Protein AF-A0A965LM22-F1 (afdb_monomer_lite)

Secondary structure (DSSP, 8-state):
-HHHHHHHTT-EEEEEEEEEGGGEEEEEEEEE-

Sequence (33 aa):
TLLHELRRRGGGLGAAALCGGGGQGDALIVRAI

Structure (mmCIF, N/CA/C/O backbone):
data_AF-A0A965LM22-F1
#
_entry.id   AF-A0A965LM22-F1
#
loop_
_atom_site.group_PDB
_atom_site.id
_atom_site.type_symbol
_atom_site.label_atom_id
_atom_site.label_alt_id
_atom_site.label_comp_id
_atom_site.label_asym_id
_atom_site.label_entity_id
_atom_site.label_seq_id
_atom_site.pdbx_PDB_ins_code
_atom_site.Cartn_x
_atom_site.Cartn_y
_atom_site.Cartn_z
_atom_site.occupancy
_atom_site.B_iso_or_equiv
_atom_site.auth_seq_id
_atom_site.auth_comp_id
_atom_site.auth_asym_id
_atom_site.auth_atom_id
_atom_site.pdbx_PDB_model_num
ATOM 1 N N . THR A 1 1 ? 0.145 -6.070 8.137 1.00 86.12 1 THR A N 1
ATOM 2 C CA . THR A 1 1 ? -0.102 -5.417 6.820 1.00 86.12 1 THR A CA 1
ATOM 3 C C . THR A 1 1 ? -0.932 -4.147 7.007 1.00 86.12 1 THR A C 1
ATOM 5 O O . THR A 1 1 ? -1.741 -4.147 7.927 1.00 86.12 1 THR A O 1
ATOM 8 N N . LEU A 1 2 ? -0.756 -3.092 6.182 1.00 97.75 2 LEU A N 1
ATOM 9 C CA . LEU A 1 2 ? -1.215 -1.690 6.394 1.00 97.75 2 LEU A CA 1
ATOM 10 C C . LEU A 1 2 ? -2.532 -1.514 7.180 1.00 97.75 2 LEU A C 1
ATOM 12 O O . LEU A 1 2 ? -2.511 -0.907 8.245 1.00 97.75 2 LEU A O 1
ATOM 16 N N . LEU A 1 3 ? -3.661 -2.044 6.693 1.00 97.38 3 LEU A N 1
ATOM 17 C CA . LEU A 1 3 ? -4.979 -1.824 7.313 1.00 97.38 3 LEU A CA 1
ATOM 18 C C . LEU A 1 3 ? -5.072 -2.364 8.752 1.00 97.38 3 LEU A C 1
ATOM 20 O O . LEU A 1 3 ? -5.644 -1.711 9.622 1.00 97.38 3 LEU A O 1
ATOM 24 N N . HIS A 1 4 ? -4.467 -3.526 9.017 1.00 97.69 4 HIS A N 1
ATOM 25 C CA . HIS A 1 4 ? -4.382 -4.099 10.366 1.00 97.69 4 HIS A CA 1
ATOM 26 C C . HIS A 1 4 ? -3.585 -3.182 11.304 1.00 97.69 4 HIS A C 1
ATOM 28 O O . HIS A 1 4 ? -3.944 -3.007 12.464 1.00 97.69 4 HIS A O 1
ATOM 34 N N . GLU A 1 5 ? -2.547 -2.543 10.767 1.00 98.00 5 GLU A N 1
ATOM 35 C CA . GLU A 1 5 ? -1.654 -1.647 11.500 1.00 98.00 5 GLU A CA 1
ATOM 36 C C . GLU A 1 5 ? -2.264 -0.283 11.779 1.00 98.00 5 GLU A C 1
ATOM 38 O O . GLU A 1 5 ? -2.070 0.253 12.868 1.00 98.00 5 GLU A O 1
ATOM 43 N N . LEU A 1 6 ? -3.053 0.246 10.846 1.00 97.94 6 LEU A N 1
ATOM 44 C CA . LEU A 1 6 ? -3.868 1.429 11.093 1.00 97.94 6 LEU A CA 1
ATOM 45 C C . LEU A 1 6 ? -4.909 1.142 12.179 1.00 97.94 6 LEU A C 1
ATOM 47 O O . LEU A 1 6 ? -5.000 1.898 13.138 1.00 97.94 6 LEU A O 1
ATOM 51 N N . ARG A 1 7 ? -5.620 0.008 12.111 1.00 97.00 7 ARG A N 1
ATOM 52 C CA . ARG A 1 7 ? -6.576 -0.387 13.161 1.00 97.00 7 ARG A CA 1
ATOM 53 C C . ARG A 1 7 ? -5.918 -0.556 14.533 1.00 97.00 7 ARG A C 1
ATOM 55 O O . ARG A 1 7 ? -6.419 0.002 15.502 1.00 97.00 7 ARG A O 1
ATOM 62 N N . ARG A 1 8 ? -4.765 -1.235 14.622 1.00 97.94 8 ARG A N 1
ATOM 63 C CA . ARG A 1 8 ? -3.996 -1.370 15.878 1.00 97.94 8 ARG A CA 1
ATOM 64 C C . ARG A 1 8 ? -3.628 -0.017 16.494 1.00 97.94 8 ARG A C 1
ATOM 66 O O . ARG A 1 8 ? -3.538 0.091 17.711 1.00 97.94 8 ARG A O 1
ATOM 73 N N . ARG A 1 9 ? -3.388 1.000 15.664 1.00 97.25 9 ARG A N 1
ATOM 74 C CA . ARG A 1 9 ? -3.014 2.360 16.085 1.00 97.25 9 ARG A CA 1
ATOM 75 C C . ARG A 1 9 ? -4.215 3.263 16.400 1.00 97.25 9 ARG A C 1
ATOM 77 O O . ARG A 1 9 ? -4.002 4.435 16.688 1.00 97.25 9 ARG A O 1
ATOM 84 N N . GLY A 1 10 ? -5.444 2.742 16.366 1.00 97.75 10 GLY A N 1
ATOM 85 C CA . GLY A 1 10 ? -6.659 3.527 16.612 1.00 97.75 10 GLY A CA 1
ATOM 86 C C . GLY A 1 10 ? -7.230 4.205 15.364 1.00 97.75 10 GLY A C 1
ATOM 87 O O . GLY A 1 10 ? -7.911 5.219 15.471 1.00 97.75 10 GLY A O 1
ATOM 88 N N . GLY A 1 11 ? -6.944 3.662 14.180 1.00 97.00 11 GLY A N 1
ATOM 89 C CA . GLY A 1 11 ? -7.404 4.189 12.899 1.00 97.00 11 GLY A CA 1
ATOM 90 C C . GLY A 1 11 ? -6.410 5.162 12.263 1.00 97.00 11 GLY A C 1
ATOM 91 O O . GLY A 1 11 ? -5.240 5.241 12.640 1.00 97.00 11 GLY A O 1
ATOM 92 N N . GLY A 1 12 ? -6.868 5.880 11.240 1.00 97.88 12 GLY A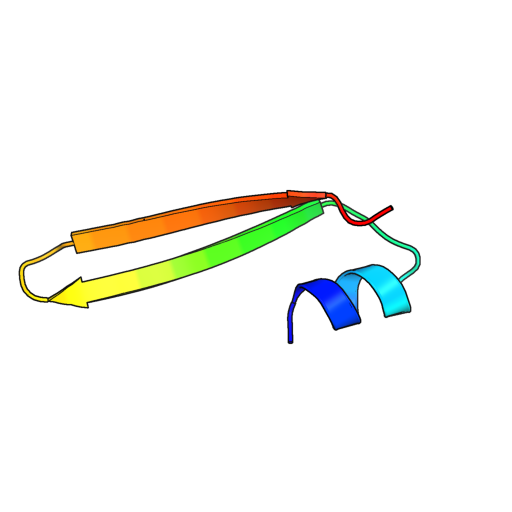 N 1
ATOM 93 C CA . GLY A 1 12 ? -6.083 6.908 10.555 1.00 97.88 12 GLY A CA 1
ATOM 94 C C . GLY A 1 12 ? -6.046 6.758 9.037 1.00 97.88 12 GLY A C 1
ATOM 95 O O . GLY A 1 12 ? -6.757 5.941 8.449 1.00 97.88 12 GLY A O 1
ATOM 96 N N . LEU A 1 13 ? -5.226 7.596 8.402 1.00 98.12 13 LEU A N 1
ATOM 97 C CA . LEU A 1 13 ? -5.014 7.607 6.956 1.00 98.12 13 LEU A CA 1
ATOM 98 C C . LEU A 1 13 ? -3.730 6.843 6.617 1.00 98.12 13 LEU A C 1
ATOM 100 O O . LEU A 1 13 ? -2.711 7.021 7.281 1.00 98.12 13 LEU A O 1
ATOM 104 N N . GLY A 1 14 ? -3.761 6.027 5.568 1.00 97.88 14 GLY A N 1
ATOM 105 C CA . GLY A 1 14 ? -2.568 5.379 5.034 1.00 97.88 14 GLY A CA 1
ATOM 106 C C . GLY A 1 14 ? -2.603 5.272 3.519 1.00 97.88 14 GLY A C 1
ATOM 107 O O . GLY A 1 14 ? -3.662 5.373 2.900 1.00 97.88 14 GLY A O 1
ATOM 108 N N . ALA A 1 15 ? -1.429 5.051 2.938 1.00 98.19 15 ALA A N 1
ATOM 109 C CA . ALA A 1 15 ? -1.249 4.849 1.510 1.00 98.19 15 ALA A CA 1
ATOM 110 C C . ALA A 1 15 ? -0.645 3.467 1.254 1.00 98.19 15 ALA A C 1
ATOM 112 O O . ALA A 1 15 ? 0.225 3.014 2.003 1.00 98.19 15 ALA A O 1
ATOM 113 N N . ALA A 1 16 ? -1.096 2.813 0.190 1.00 97.94 16 ALA A N 1
ATOM 114 C CA . ALA A 1 16 ? -0.441 1.642 -0.375 1.00 97.94 16 ALA A CA 1
ATOM 115 C C . ALA A 1 16 ? -0.170 1.895 -1.857 1.00 97.94 16 ALA A C 1
ATOM 117 O O . ALA A 1 16 ? -0.984 2.520 -2.536 1.00 97.94 16 ALA A O 1
ATOM 118 N N . ALA A 1 17 ? 0.965 1.402 -2.340 1.00 97.94 17 ALA A N 1
ATOM 119 C CA . ALA A 1 17 ? 1.341 1.473 -3.741 1.00 97.94 17 ALA A CA 1
ATOM 120 C C . ALA A 1 17 ? 1.898 0.127 -4.202 1.00 97.94 17 ALA A C 1
ATOM 122 O O . ALA A 1 17 ? 2.483 -0.616 -3.408 1.00 97.94 17 ALA A O 1
ATOM 123 N N . LEU A 1 18 ? 1.711 -0.161 -5.484 1.00 97.94 18 LEU A N 1
ATOM 124 C CA . LEU A 1 18 ? 2.208 -1.347 -6.162 1.00 97.94 18 LEU A CA 1
ATOM 125 C C . LEU A 1 18 ? 2.924 -0.919 -7.442 1.00 97.94 18 LEU A C 1
ATOM 127 O O . LEU A 1 18 ? 2.414 -0.084 -8.186 1.00 97.94 18 LEU A O 1
ATOM 131 N N . CYS A 1 19 ? 4.090 -1.505 -7.709 1.00 97.19 19 CYS A N 1
ATOM 132 C CA . CYS A 1 19 ? 4.741 -1.377 -9.007 1.00 97.19 19 CYS A CA 1
ATOM 133 C C . CYS A 1 19 ? 4.290 -2.500 -9.951 1.00 97.19 19 CYS A C 1
ATOM 135 O O . CYS A 1 19 ? 4.083 -3.640 -9.534 1.00 97.19 19 CYS A O 1
ATOM 137 N N . GLY A 1 20 ? 4.166 -2.170 -11.234 1.00 96.44 20 GLY A N 1
ATOM 138 C CA . GLY A 1 20 ? 3.893 -3.111 -12.315 1.00 96.44 20 GLY A CA 1
ATOM 139 C C . GLY A 1 20 ? 4.962 -3.030 -13.405 1.00 96.44 20 GLY A C 1
ATOM 140 O O . GLY A 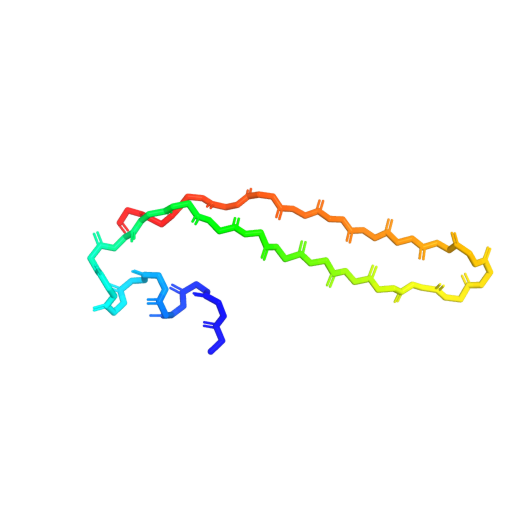1 20 ? 5.638 -2.013 -13.576 1.00 96.44 20 GLY A O 1
ATOM 141 N N . GLY A 1 21 ? 5.129 -4.110 -14.170 1.00 97.94 21 GLY A N 1
ATOM 142 C CA . GLY A 1 21 ? 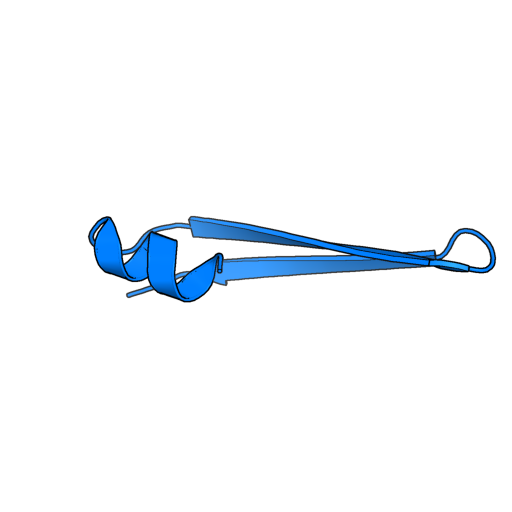6.030 -4.122 -15.326 1.00 97.94 21 GLY A CA 1
ATOM 143 C C . GLY A 1 21 ? 5.639 -3.083 -16.389 1.00 97.94 21 GLY A C 1
ATOM 144 O O . GLY A 1 21 ? 4.480 -2.678 -16.484 1.00 97.94 21 GLY A O 1
ATOM 145 N N . GLY A 1 22 ? 6.607 -2.650 -17.202 1.00 97.38 22 GLY A N 1
ATOM 146 C CA . GLY A 1 22 ? 6.367 -1.673 -18.274 1.00 97.38 22 GLY A CA 1
ATOM 147 C C . GLY A 1 22 ? 6.171 -0.229 -17.795 1.00 97.38 22 GLY A C 1
ATOM 148 O O . GLY A 1 22 ? 5.622 0.579 -18.534 1.00 97.38 22 GLY A O 1
ATOM 149 N N . GLY A 1 23 ? 6.603 0.098 -16.572 1.00 96.69 23 GLY A N 1
ATOM 150 C CA . GLY A 1 23 ? 6.492 1.449 -16.008 1.00 96.69 23 GLY A CA 1
ATOM 151 C C . GLY A 1 23 ? 5.128 1.767 -15.389 1.00 96.69 23 GLY A C 1
ATOM 152 O O . GLY A 1 23 ? 4.786 2.935 -15.238 1.00 96.69 23 GLY A O 1
ATOM 153 N N . GLN A 1 24 ? 4.347 0.745 -15.042 1.00 97.88 24 GLN A N 1
ATOM 154 C CA . GLN A 1 24 ? 3.027 0.900 -14.434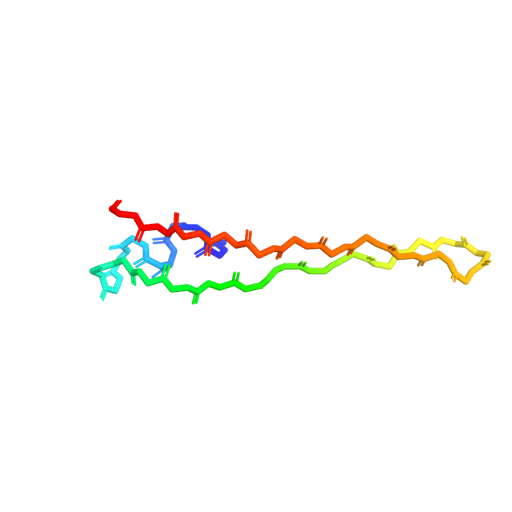 1.00 97.88 24 GLN A CA 1
ATOM 155 C C . GLN A 1 24 ? 3.110 0.978 -12.909 1.00 97.88 24 GLN A C 1
ATOM 157 O O . GLN A 1 24 ? 4.064 0.508 -12.281 1.00 97.88 24 GLN A O 1
ATOM 162 N N . GLY A 1 25 ? 2.056 1.508 -12.305 1.00 97.50 25 GLY A N 1
ATOM 163 C CA . GLY A 1 25 ? 1.856 1.418 -10.872 1.00 97.50 25 GLY A CA 1
ATOM 164 C C . GLY A 1 25 ? 0.445 1.812 -10.481 1.00 97.50 25 GLY A C 1
ATOM 165 O O . GLY A 1 25 ? -0.174 2.654 -11.128 1.00 97.50 25 GLY A O 1
ATOM 166 N N . ASP A 1 26 ? -0.018 1.210 -9.395 1.00 98.12 26 ASP A N 1
ATOM 167 C CA . ASP A 1 26 ? -1.287 1.529 -8.759 1.00 98.12 26 ASP A CA 1
ATOM 168 C C . ASP A 1 26 ? -1.017 2.116 -7.381 1.00 98.12 26 ASP A C 1
ATOM 170 O O . ASP A 1 26 ? -0.071 1.728 -6.686 1.00 98.12 26 ASP A O 1
ATOM 174 N N . ALA A 1 27 ? -1.871 3.038 -6.956 1.00 98.06 27 ALA A N 1
ATOM 175 C CA . ALA A 1 27 ? -1.825 3.586 -5.614 1.00 98.06 27 ALA A CA 1
ATOM 176 C C . ALA A 1 27 ? -3.236 3.795 -5.076 1.00 98.06 27 ALA A C 1
ATOM 178 O O . ALA A 1 27 ? -4.158 4.153 -5.808 1.00 98.06 27 ALA A O 1
ATOM 179 N N . LEU A 1 28 ? -3.390 3.591 -3.771 1.00 97.56 28 LEU A N 1
ATOM 180 C CA . LEU A 1 28 ? -4.637 3.825 -3.060 1.00 97.56 28 LEU A CA 1
ATOM 181 C C . LEU A 1 28 ? -4.379 4.532 -1.735 1.00 97.56 28 LEU A C 1
ATOM 183 O O . LEU A 1 28 ? -3.401 4.259 -1.032 1.00 97.56 28 LEU A O 1
ATOM 187 N N . ILE A 1 29 ? -5.310 5.413 -1.385 1.00 98.06 29 ILE A N 1
ATOM 188 C CA . ILE A 1 29 ? -5.411 6.019 -0.062 1.00 98.06 29 ILE A CA 1
ATOM 189 C C . ILE A 1 29 ? -6.566 5.346 0.668 1.00 98.06 29 ILE A C 1
ATOM 191 O O . ILE A 1 29 ? -7.667 5.233 0.133 1.00 98.06 29 ILE A O 1
ATOM 195 N N . VAL A 1 30 ? -6.323 4.912 1.901 1.00 97.12 30 VAL A N 1
ATOM 196 C CA . VAL A 1 30 ? -7.330 4.278 2.755 1.00 97.12 30 VAL A CA 1
ATOM 197 C C . VAL A 1 30 ? -7.466 5.013 4.068 1.00 97.12 30 VAL A C 1
ATOM 199 O O . VAL A 1 30 ? -6.486 5.4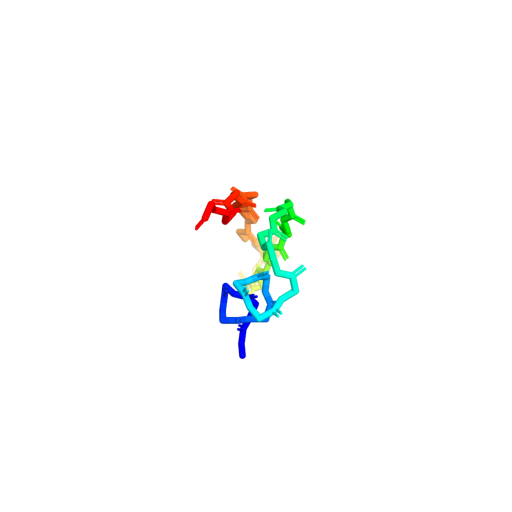68 4.660 1.00 97.12 30 VAL A O 1
ATOM 202 N N . ARG A 1 31 ? -8.705 5.070 4.546 1.00 97.56 31 ARG A N 1
ATOM 203 C CA . ARG A 1 31 ? -9.036 5.492 5.899 1.00 97.56 31 ARG A CA 1
ATOM 2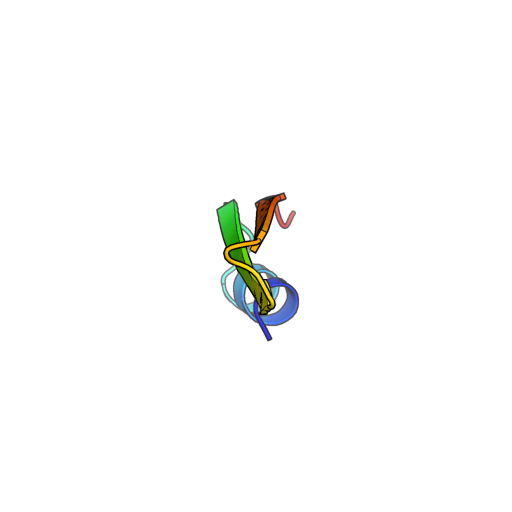04 C C . ARG A 1 31 ? -9.506 4.278 6.687 1.00 97.56 31 ARG A C 1
ATOM 206 O O . ARG A 1 31 ? -10.462 3.622 6.287 1.00 97.56 31 ARG A O 1
ATOM 213 N N . ALA A 1 32 ? -8.832 3.999 7.797 1.00 96.56 32 ALA A N 1
ATOM 214 C CA . ALA A 1 32 ? -9.297 3.044 8.790 1.00 96.56 32 ALA A CA 1
ATOM 215 C C . ALA A 1 32 ? -10.037 3.807 9.890 1.00 96.56 32 ALA A C 1
ATOM 217 O O . ALA A 1 32 ? -9.484 4.741 10.478 1.00 96.56 32 ALA A O 1
ATOM 218 N N . ILE A 1 33 ? -11.280 3.398 10.114 1.00 89.50 33 ILE A N 1
ATOM 219 C CA . ILE A 1 33 ? -12.115 3.744 11.265 1.00 89.50 33 ILE A CA 1
ATOM 220 C C . ILE A 1 33 ? -12.123 2.571 12.240 1.00 89.50 33 ILE A C 1
ATOM 222 O O . ILE A 1 33 ? -12.043 1.407 11.763 1.00 89.50 33 ILE A O 1
#

pLDDT: mean 97.01, std 2.42, range [86.12, 98.19]

Radius of gyration: 11.84 Å; chains: 1; bounding box: 19×13×35 Å

Foldseek 3Di:
DVQVVCVVVVWDKDKDKDDDPPGDIDIDIDTHD